Protein AF-A0A264W956-F1 (afdb_monomer)

Secondary structure (DSSP, 8-state):
-HHHHHHHHHHHHHHHHHHHHHHHHHHHHHHHHHHHHTTSS-SSS--S--TTHHHHSSSTT-TTHHHHHHHHHHHHHHHHTT-

Solvent-accessible surface area (backbone atoms only — not comparable to full-atom values): 4831 Å² total; per-residue (Å²): 112,70,70,57,56,54,53,50,50,55,50,53,53,53,49,50,55,58,51,47,54,52,53,54,50,52,53,51,51,52,53,53,51,48,36,39,37,68,34,79,45,67,77,82,85,50,86,68,47,50,65,60,52,72,52,63,38,90,59,35,90,52,61,74,42,71,68,51,52,55,55,49,51,52,54,50,48,59,69,57,72,78,113

Organism: NCBI:txid2020506

pLDDT: mean 76.86, std 12.6, range [47.91, 94.94]

Radius of gyration: 21.2 Å; Cα contacts (8 Å, |Δi|>4): 25; chains: 1; bounding box: 42×26×61 Å

Foldseek 3Di:
DVVVVVVVVVVVVVVVVVVVVVVVVVVVCVVVVVCQQQQVDDDDPDSDRCNCCVQCPPCHVANPHPVVVVVVVVVVCVVPVVD

Mean predicted aligned error: 11.16 Å

InterPro domains:
  IPR004841 Amino acid permease/SLC12A domain [PF00324] (2-83)

Structure (mmCIF, N/CA/C/O backbone):
data_AF-A0A264W956-F1
#
_entry.id   AF-A0A264W956-F1
#
loop_
_atom_site.group_PDB
_atom_site.id
_atom_site.type_symbol
_atom_site.label_atom_id
_atom_site.label_alt_id
_atom_site.label_comp_id
_atom_site.label_asym_id
_atom_site.label_entity_id
_atom_site.label_seq_id
_atom_site.pdbx_PDB_ins_code
_atom_site.Cartn_x
_atom_site.Cartn_y
_atom_site.Cartn_z
_atom_site.occupancy
_atom_site.B_iso_or_equiv
_atom_site.auth_seq_id
_atom_site.auth_comp_id
_atom_site.auth_asym_id
_atom_site.auth_atom_id
_atom_site.pdbx_PDB_model_num
ATOM 1 N N . PHE A 1 1 ? -21.405 1.986 33.741 1.00 61.47 1 PHE A N 1
ATOM 2 C CA . PHE A 1 1 ? -20.588 0.941 33.084 1.00 61.47 1 PHE A CA 1
ATOM 3 C C . PHE A 1 1 ? -21.254 0.342 31.845 1.00 61.47 1 PHE A C 1
ATOM 5 O O . PHE A 1 1 ? -20.621 0.355 30.799 1.00 61.47 1 PHE A O 1
ATOM 12 N N . VAL A 1 2 ? -22.520 -0.096 31.903 1.00 63.16 2 VAL A N 1
ATOM 13 C CA . VAL A 1 2 ? -23.226 -0.717 30.755 1.00 63.16 2 VAL A CA 1
ATOM 14 C C . VAL A 1 2 ? -23.310 0.191 29.515 1.00 63.16 2 VAL A C 1
ATOM 16 O O . VAL A 1 2 ? -23.006 -0.264 28.418 1.00 63.16 2 VAL A O 1
ATOM 19 N N . CYS A 1 3 ? -23.609 1.488 29.675 1.00 61.03 3 CYS A N 1
ATOM 20 C CA . CYS A 1 3 ? -23.654 2.430 28.544 1.00 61.03 3 CYS A CA 1
ATOM 21 C C . CYS A 1 3 ? -22.304 2.587 27.822 1.00 61.03 3 CYS A C 1
ATOM 23 O O . CYS A 1 3 ? -22.277 2.768 26.610 1.00 61.03 3 CYS A O 1
ATOM 25 N N . ASN A 1 4 ? -21.185 2.472 28.548 1.00 69.62 4 ASN A N 1
ATOM 26 C CA . ASN A 1 4 ? -19.851 2.566 27.954 1.00 69.62 4 ASN A CA 1
ATOM 27 C C . ASN A 1 4 ? -19.547 1.315 27.110 1.00 69.62 4 ASN A C 1
ATOM 29 O O . ASN A 1 4 ? -19.115 1.422 25.971 1.00 69.62 4 ASN A O 1
ATOM 33 N N . ALA A 1 5 ? -19.883 0.123 27.613 1.00 70.38 5 ALA A N 1
ATOM 34 C CA . ALA A 1 5 ? -19.704 -1.126 26.868 1.00 70.38 5 ALA A CA 1
ATOM 35 C C . ALA A 1 5 ? -20.554 -1.183 25.582 1.00 70.38 5 ALA A C 1
ATOM 37 O O . ALA A 1 5 ? -20.093 -1.687 24.560 1.00 70.38 5 ALA A O 1
ATOM 38 N N . PHE A 1 6 ? -21.772 -0.628 25.610 1.00 73.00 6 PHE A N 1
ATOM 39 C CA . PHE A 1 6 ? -22.650 -0.560 24.437 1.00 73.00 6 PHE A CA 1
ATOM 40 C C . PHE A 1 6 ? -22.105 0.383 23.352 1.00 73.00 6 PHE A C 1
ATOM 42 O O . PHE A 1 6 ? -22.104 0.027 22.175 1.00 73.00 6 PHE A O 1
ATOM 49 N N . SER A 1 7 ? -21.587 1.552 23.752 1.00 75.56 7 SER A N 1
ATOM 50 C CA . SER A 1 7 ? -20.965 2.518 22.836 1.00 75.56 7 SER A CA 1
ATOM 51 C C . SER A 1 7 ? -19.714 1.947 22.169 1.00 75.56 7 SER A C 1
ATOM 53 O O . SER A 1 7 ? -19.530 2.111 20.966 1.00 75.56 7 SER A O 1
ATOM 55 N N . VAL A 1 8 ? -18.866 1.254 22.934 1.00 80.00 8 VAL A N 1
ATOM 56 C CA . VAL A 1 8 ? -17.620 0.675 22.410 1.00 80.00 8 VAL A CA 1
ATOM 57 C C . VAL A 1 8 ? -17.913 -0.485 21.456 1.00 80.00 8 VA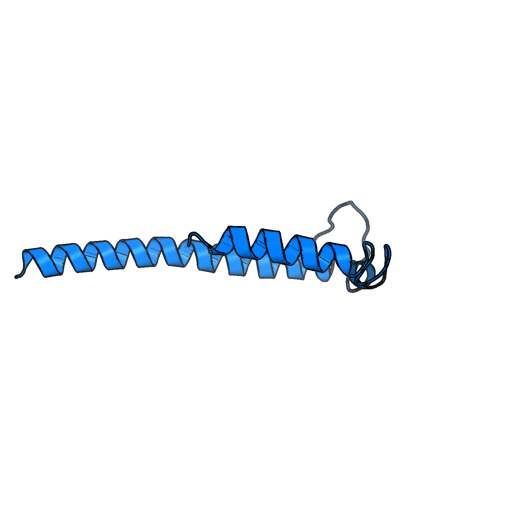L A C 1
ATOM 59 O O . VAL A 1 8 ? -17.255 -0.607 20.428 1.00 80.00 8 VAL 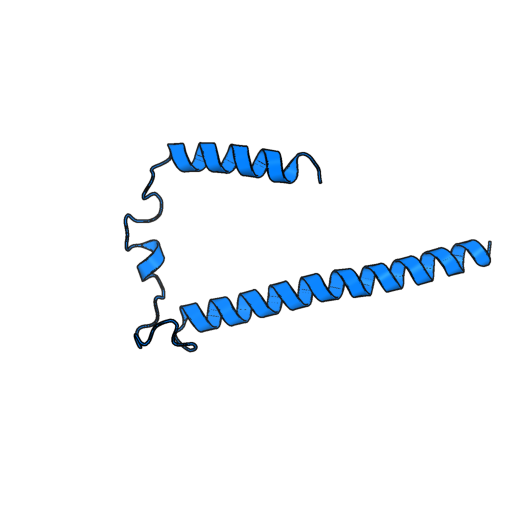A O 1
ATOM 62 N N . LYS A 1 9 ? -18.934 -1.306 21.738 1.00 80.19 9 LYS A N 1
ATOM 63 C CA . LYS A 1 9 ? -19.309 -2.424 20.863 1.00 80.19 9 LYS A CA 1
ATOM 64 C C . LYS A 1 9 ? -19.865 -1.953 19.512 1.00 80.19 9 LYS A C 1
ATOM 66 O O . LYS A 1 9 ? -19.458 -2.478 18.482 1.00 80.19 9 LYS A O 1
ATOM 71 N N . LEU A 1 10 ? -20.738 -0.942 19.508 1.00 78.62 10 LEU A N 1
ATOM 72 C CA . LEU A 1 10 ? -21.267 -0.347 18.271 1.00 78.62 10 LEU A CA 1
ATOM 73 C C . LEU A 1 10 ? -20.173 0.345 17.443 1.00 78.62 10 LEU A C 1
ATOM 75 O O . LEU A 1 10 ? -20.163 0.241 16.215 1.00 78.62 10 LEU A O 1
ATOM 79 N N . PHE A 1 11 ? -19.235 1.023 18.111 1.00 83.62 11 PHE A N 1
ATOM 80 C CA . PHE A 1 11 ? -18.077 1.629 17.456 1.00 83.62 11 PHE A CA 1
ATOM 81 C C . PHE A 1 11 ? -17.186 0.562 16.802 1.00 83.62 11 PHE A C 1
ATOM 83 O O . PHE A 1 11 ? -16.871 0.672 15.619 1.00 83.62 11 PHE A O 1
ATOM 90 N N . ALA A 1 12 ? -16.879 -0.514 17.532 1.00 82.19 12 ALA A N 1
ATOM 91 C CA . ALA A 1 12 ? -16.067 -1.622 17.037 1.00 82.19 12 ALA A CA 1
ATOM 92 C C . ALA A 1 12 ? -16.722 -2.372 15.862 1.00 82.19 12 ALA A C 1
ATOM 94 O O . ALA A 1 12 ? -16.038 -2.732 14.905 1.00 82.19 12 ALA A O 1
ATOM 95 N N . GLU A 1 13 ? -18.042 -2.588 15.892 1.00 85.31 13 GLU A N 1
ATOM 96 C CA . GLU A 1 13 ? -18.763 -3.194 14.763 1.00 85.31 13 GLU A CA 1
ATOM 97 C C . GLU A 1 13 ? -18.699 -2.296 13.520 1.00 85.31 13 GLU A C 1
ATOM 99 O O . GLU A 1 13 ? -18.384 -2.771 12.430 1.00 85.31 13 GLU A O 1
ATOM 104 N N . THR A 1 14 ? -18.923 -0.990 13.674 1.00 87.31 14 THR A N 1
ATOM 105 C CA . THR A 1 14 ? -18.871 -0.030 12.558 1.00 87.31 14 THR A CA 1
ATOM 106 C C . THR A 1 14 ? -17.474 0.039 11.936 1.00 87.31 14 THR A C 1
ATOM 108 O O . THR A 1 14 ? -17.324 0.015 10.713 1.00 87.31 14 THR A O 1
ATOM 111 N N . GLU A 1 15 ? -16.438 0.065 12.771 1.00 85.69 15 GLU A N 1
ATOM 112 C CA . GLU A 1 15 ? -15.042 0.047 12.337 1.00 85.69 15 GLU A CA 1
ATOM 113 C C . GLU A 1 15 ? -14.689 -1.243 11.582 1.00 85.69 15 GLU A C 1
ATOM 115 O O . GLU A 1 15 ? -14.037 -1.192 10.534 1.00 85.69 15 GLU A O 1
ATOM 120 N N . PHE A 1 16 ? -15.183 -2.396 12.049 1.00 87.50 16 PHE A N 1
ATOM 121 C CA . PHE A 1 16 ? -15.007 -3.670 11.356 1.00 87.50 16 PHE A CA 1
ATOM 122 C C . PHE A 1 16 ? -15.624 -3.648 9.952 1.00 87.50 16 PHE A C 1
ATOM 124 O O . PHE A 1 16 ? -14.967 -4.051 8.989 1.00 87.50 16 PHE A O 1
ATOM 131 N N . TRP A 1 17 ? -16.847 -3.129 9.807 1.00 89.31 17 TRP A N 1
ATOM 132 C CA . TRP A 1 17 ? -17.502 -3.004 8.500 1.00 89.31 17 TRP A CA 1
ATOM 133 C C . TRP A 1 17 ? -16.728 -2.077 7.552 1.00 89.31 17 TRP A C 1
ATOM 135 O O . TRP A 1 17 ? -16.492 -2.448 6.400 1.00 89.31 17 TRP A O 1
ATOM 145 N N . PHE A 1 18 ? -16.254 -0.918 8.023 1.00 88.00 18 PHE A N 1
ATOM 146 C CA . PHE A 1 18 ? -15.440 -0.013 7.198 1.00 88.00 18 PHE A CA 1
ATOM 147 C C . PHE A 1 18 ? -14.084 -0.615 6.806 1.00 88.00 18 PHE A C 1
ATOM 149 O O . PHE A 1 18 ? -13.640 -0.468 5.663 1.00 88.00 18 PHE A O 1
ATOM 156 N N . SER A 1 19 ? -13.432 -1.327 7.725 1.00 89.31 19 SER A N 1
ATOM 157 C CA . SER A 1 19 ? -12.173 -2.024 7.451 1.00 89.31 19 SER A CA 1
ATOM 158 C C . SER A 1 19 ? -12.365 -3.174 6.453 1.00 89.31 19 SER A C 1
ATOM 160 O O . SER A 1 19 ? -11.564 -3.343 5.530 1.00 89.31 19 SER A O 1
ATOM 162 N N . SER A 1 20 ? -13.475 -3.911 6.559 1.00 90.38 20 SER A N 1
ATOM 163 C CA . SER A 1 20 ? -13.822 -4.997 5.638 1.00 90.38 20 SER A CA 1
ATOM 164 C C . SER A 1 20 ? -13.941 -4.507 4.190 1.00 90.38 20 SER A C 1
ATOM 166 O O . SER A 1 20 ? -13.346 -5.109 3.295 1.00 90.38 20 SER A O 1
ATOM 168 N N . VAL A 1 21 ? -14.600 -3.364 3.952 1.00 92.75 21 VAL A N 1
ATOM 169 C CA . VAL A 1 21 ? -14.707 -2.762 2.606 1.00 92.75 21 VAL A CA 1
ATOM 170 C C . VAL A 1 21 ? -13.328 -2.498 2.002 1.00 92.75 21 VAL A C 1
ATOM 172 O O . VAL A 1 21 ? -13.093 -2.807 0.830 1.00 92.75 21 VAL A O 1
ATOM 175 N N . LYS A 1 22 ? -12.391 -1.974 2.800 1.00 91.12 22 LYS A N 1
ATOM 176 C CA . LYS A 1 22 ? -11.010 -1.736 2.359 1.00 91.12 22 LYS A CA 1
ATOM 177 C C . LYS A 1 22 ? -10.336 -3.038 1.919 1.00 91.12 22 LYS A C 1
ATOM 179 O O . LYS A 1 22 ? -9.746 -3.085 0.843 1.00 91.12 22 LYS A O 1
ATOM 184 N N . ILE A 1 23 ? -10.459 -4.099 2.713 1.00 94.06 23 ILE A N 1
ATOM 185 C CA . ILE A 1 23 ? -9.838 -5.401 2.432 1.00 94.06 23 ILE A CA 1
ATOM 186 C C . ILE A 1 23 ? -10.435 -6.036 1.173 1.00 94.06 23 ILE A C 1
ATOM 188 O O . ILE A 1 23 ? -9.691 -6.463 0.292 1.00 94.06 23 ILE A O 1
ATOM 192 N N . VAL A 1 24 ? -11.765 -6.049 1.051 1.00 94.69 24 VAL A N 1
ATOM 193 C CA . VAL A 1 24 ? -12.457 -6.575 -0.138 1.00 94.69 24 VAL A CA 1
ATOM 194 C C . VAL A 1 24 ? -12.024 -5.817 -1.393 1.00 94.69 24 VAL A C 1
ATOM 196 O O . VAL A 1 24 ? -11.755 -6.433 -2.423 1.00 94.69 24 VAL A O 1
ATOM 199 N N . THR A 1 25 ? -11.876 -4.495 -1.292 1.00 93.62 25 THR A N 1
ATOM 200 C CA . THR A 1 25 ? -11.401 -3.649 -2.394 1.00 93.62 25 THR A CA 1
ATOM 201 C C . THR A 1 25 ? -9.980 -4.027 -2.816 1.00 93.62 25 THR A C 1
ATOM 203 O O . THR A 1 25 ? -9.730 -4.216 -4.004 1.00 93.62 25 THR A O 1
ATOM 206 N N . ILE A 1 26 ? -9.056 -4.202 -1.862 1.00 94.12 26 ILE A N 1
ATOM 207 C CA . ILE A 1 26 ? -7.673 -4.628 -2.141 1.00 94.12 26 ILE A CA 1
ATOM 208 C C . ILE A 1 26 ? -7.654 -5.989 -2.848 1.00 94.12 26 ILE A C 1
ATOM 210 O O . ILE A 1 26 ? -6.976 -6.139 -3.863 1.00 94.12 26 ILE A O 1
ATOM 214 N N . ILE A 1 27 ? -8.422 -6.965 -2.355 1.00 94.94 27 ILE A N 1
ATOM 215 C CA . ILE A 1 27 ? -8.501 -8.304 -2.960 1.00 94.94 27 ILE A CA 1
ATOM 216 C C . ILE A 1 27 ? -9.013 -8.214 -4.401 1.00 94.94 27 ILE A C 1
ATOM 218 O O . ILE A 1 27 ? -8.430 -8.815 -5.303 1.00 94.94 27 ILE A O 1
ATOM 222 N N . LEU A 1 28 ? -10.068 -7.432 -4.633 1.00 92.81 28 LEU A N 1
ATOM 223 C CA . LEU A 1 28 ? -10.649 -7.244 -5.959 1.00 92.81 28 LEU A CA 1
ATOM 224 C C . LEU A 1 28 ? -9.634 -6.615 -6.925 1.00 92.81 28 LEU A C 1
ATOM 226 O O . LEU A 1 28 ? -9.475 -7.106 -8.041 1.00 92.81 28 LEU A O 1
ATOM 230 N N . PHE A 1 29 ? -8.882 -5.600 -6.488 1.00 91.00 29 PHE A N 1
ATOM 231 C CA . PHE A 1 29 ? -7.812 -5.003 -7.292 1.00 91.00 29 PHE A CA 1
ATOM 232 C C . PHE A 1 29 ? -6.674 -5.978 -7.603 1.00 91.00 29 PHE A C 1
ATOM 234 O O . PHE A 1 29 ? -6.182 -5.978 -8.730 1.00 91.00 29 PHE A O 1
ATOM 241 N N . ILE A 1 30 ? -6.270 -6.823 -6.651 1.00 90.25 30 ILE A N 1
ATOM 242 C CA . ILE A 1 30 ? -5.239 -7.846 -6.883 1.00 90.25 30 ILE A CA 1
ATOM 243 C C . ILE A 1 30 ? -5.716 -8.858 -7.930 1.00 90.25 30 ILE A C 1
ATOM 245 O O . ILE A 1 30 ? -4.963 -9.189 -8.844 1.00 90.25 30 ILE A O 1
ATOM 249 N N . ILE A 1 31 ? -6.969 -9.317 -7.839 1.00 89.38 31 ILE A N 1
ATOM 250 C CA . ILE A 1 31 ? -7.544 -10.268 -8.800 1.00 89.38 31 ILE A CA 1
ATOM 251 C C . ILE A 1 31 ? -7.660 -9.632 -10.188 1.00 89.38 31 ILE A C 1
ATOM 253 O O . ILE A 1 31 ? -7.233 -10.241 -11.165 1.00 89.38 31 ILE A O 1
ATOM 257 N N . LEU A 1 32 ? -8.197 -8.411 -10.291 1.00 86.19 32 LEU A N 1
ATOM 258 C CA . LEU A 1 32 ? -8.326 -7.707 -11.571 1.00 86.19 32 LEU A CA 1
ATOM 259 C C . LEU A 1 32 ? -6.963 -7.379 -12.189 1.00 86.19 32 LEU A C 1
ATOM 261 O O . LEU A 1 32 ? -6.773 -7.580 -13.386 1.00 86.19 32 LEU A O 1
ATOM 265 N N . GLY A 1 33 ? -6.007 -6.913 -11.383 1.00 82.19 33 GLY A N 1
ATOM 266 C CA . GLY A 1 33 ? -4.638 -6.644 -11.817 1.00 82.19 33 GLY A CA 1
ATOM 267 C C . GLY A 1 33 ? -3.935 -7.913 -12.293 1.00 82.19 33 GLY A C 1
ATOM 268 O O . GLY A 1 33 ? -3.342 -7.917 -13.368 1.00 82.19 33 GLY A O 1
ATOM 269 N N . GLY A 1 34 ? -4.076 -9.017 -11.556 1.00 82.25 34 GLY A N 1
ATOM 270 C CA . GLY A 1 34 ? -3.585 -10.329 -11.976 1.00 82.25 34 GLY A CA 1
ATOM 271 C C . GLY A 1 34 ? -4.239 -10.803 -13.276 1.00 82.25 34 GLY A C 1
ATOM 272 O O . GLY A 1 34 ? -3.542 -11.193 -14.208 1.00 82.25 34 GLY A O 1
ATOM 273 N N . ALA A 1 35 ? -5.564 -10.702 -13.389 1.00 80.06 35 ALA A N 1
ATOM 274 C CA . ALA A 1 35 ? -6.296 -11.059 -14.604 1.00 80.06 35 ALA A CA 1
ATOM 275 C C . ALA A 1 35 ? -5.858 -10.218 -15.818 1.00 80.06 35 ALA A C 1
ATOM 277 O O . ALA A 1 35 ? -5.732 -10.756 -16.919 1.00 80.06 35 ALA A O 1
ATOM 278 N N . ALA A 1 36 ? -5.563 -8.930 -15.617 1.00 76.44 36 ALA A N 1
ATOM 279 C CA . ALA A 1 36 ? -4.984 -8.061 -16.637 1.00 76.44 36 ALA A CA 1
ATOM 280 C C . ALA A 1 36 ? -3.544 -8.468 -17.003 1.00 76.44 36 ALA A C 1
ATOM 282 O O . ALA A 1 36 ? -3.203 -8.507 -18.184 1.00 76.44 36 ALA A O 1
ATOM 283 N N . MET A 1 37 ? -2.706 -8.836 -16.025 1.00 72.75 37 MET A N 1
ATOM 284 C CA . MET A 1 37 ? -1.335 -9.308 -16.275 1.00 72.75 37 MET A CA 1
ATOM 285 C C . MET A 1 37 ? -1.292 -10.612 -17.082 1.00 72.75 37 MET A C 1
ATOM 287 O O . MET A 1 37 ? -0.441 -10.756 -17.961 1.00 72.75 37 MET A O 1
ATOM 291 N N . PHE A 1 38 ? -2.210 -11.544 -16.807 1.00 71.25 38 PHE A N 1
ATOM 292 C CA . PHE A 1 38 ? -2.331 -12.817 -17.529 1.00 71.25 38 PHE A CA 1
ATOM 293 C C . PHE A 1 38 ? -3.123 -12.708 -18.845 1.00 71.25 38 PHE A C 1
ATOM 295 O O . PHE A 1 38 ? -3.284 -13.713 -19.532 1.00 71.25 38 PHE A O 1
ATOM 302 N N . GLY A 1 39 ? -3.608 -11.516 -19.215 1.00 65.56 39 GLY A N 1
ATOM 303 C CA . GLY A 1 39 ? -4.329 -11.294 -20.474 1.00 65.56 39 GLY A CA 1
ATOM 304 C C . GLY A 1 39 ? -5.753 -11.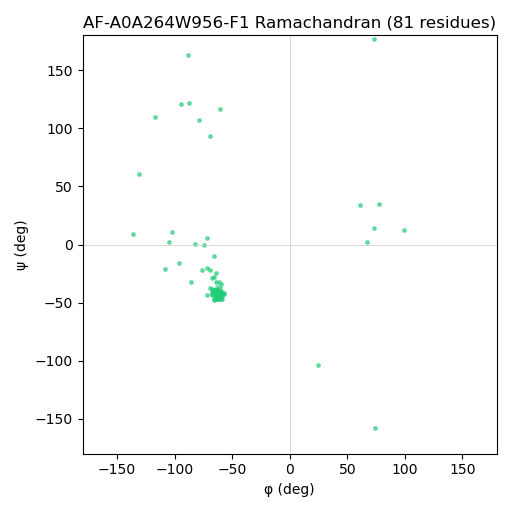864 -20.512 1.00 65.56 39 GLY A C 1
ATOM 305 O O . GLY A 1 39 ? -6.348 -11.940 -21.582 1.00 65.56 39 GLY A O 1
ATOM 306 N N . LEU A 1 40 ? -6.328 -12.242 -19.363 1.00 61.97 40 LEU A N 1
ATOM 307 C CA . LEU A 1 40 ? -7.717 -12.722 -19.260 1.00 61.97 40 LEU A CA 1
ATOM 308 C C . LEU A 1 40 ? -8.739 -11.589 -19.458 1.00 61.97 40 LEU A C 1
ATOM 310 O O . LEU A 1 40 ? -9.899 -11.843 -19.774 1.00 61.97 40 LEU A O 1
ATOM 314 N N . ILE A 1 41 ? -8.306 -10.338 -19.279 1.00 60.69 41 ILE A N 1
ATOM 315 C CA . ILE A 1 41 ? -9.071 -9.124 -19.569 1.00 60.69 41 ILE A CA 1
ATOM 316 C C . ILE A 1 41 ? -8.323 -8.363 -20.668 1.00 60.69 41 ILE A C 1
ATOM 318 O O . ILE A 1 41 ? -7.253 -7.807 -20.418 1.00 60.69 41 ILE A O 1
ATOM 322 N N . SER A 1 42 ? -8.878 -8.324 -21.885 1.00 56.72 42 SER A N 1
ATOM 323 C CA . SER A 1 42 ? -8.330 -7.518 -22.984 1.00 56.72 42 SER A CA 1
ATOM 324 C C . SER A 1 42 ? -8.526 -6.027 -22.706 1.00 56.72 42 SER A C 1
ATOM 326 O O . SER A 1 42 ? -9.549 -5.435 -23.049 1.00 56.72 42 SER A O 1
ATOM 328 N N . LEU A 1 43 ? -7.523 -5.397 -22.106 1.00 59.25 43 LEU A N 1
ATOM 329 C CA . LEU A 1 43 ? -7.383 -3.945 -22.092 1.00 59.25 43 LEU A CA 1
ATOM 330 C C . LEU A 1 43 ? -6.802 -3.518 -23.450 1.00 59.25 43 LEU A C 1
ATOM 332 O O . LEU A 1 43 ? -5.627 -3.742 -23.706 1.00 59.25 43 LEU A O 1
ATOM 336 N N . ASN A 1 44 ? -7.620 -2.902 -24.312 1.00 56.06 44 ASN A N 1
ATOM 337 C CA . ASN A 1 44 ? -7.245 -2.345 -25.630 1.00 56.06 44 ASN A CA 1
ATOM 338 C C . ASN A 1 44 ? -7.057 -3.315 -26.814 1.00 56.06 44 ASN A C 1
ATOM 340 O O . ASN A 1 44 ? -6.248 -3.044 -27.694 1.00 56.06 44 ASN A O 1
ATOM 344 N N . GLY A 1 45 ? -7.822 -4.406 -26.913 1.00 54.06 45 GLY A N 1
ATOM 345 C CA . GLY A 1 45 ? -7.943 -5.152 -28.183 1.00 54.06 45 GLY A CA 1
ATOM 346 C C . GLY A 1 45 ? -6.680 -5.876 -28.678 1.00 54.06 45 GLY A C 1
ATOM 347 O O . GLY A 1 45 ? -6.726 -6.522 -29.721 1.00 54.06 45 GLY A O 1
ATOM 348 N N . THR A 1 46 ? -5.581 -5.828 -27.927 1.00 53.34 46 THR A N 1
ATOM 349 C CA . THR A 1 46 ? -4.387 -6.639 -28.163 1.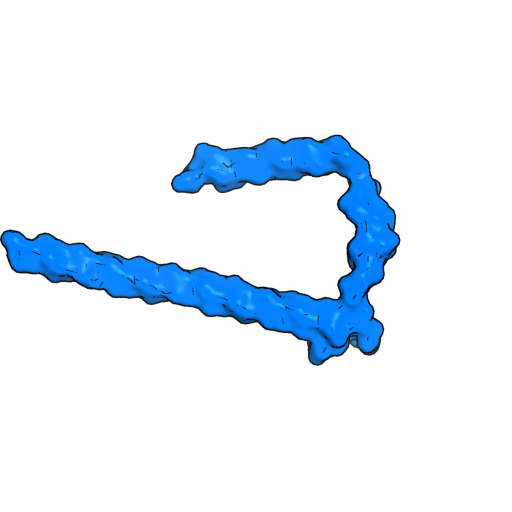00 53.34 46 THR A CA 1
ATOM 350 C C . THR A 1 46 ? -4.494 -7.894 -27.301 1.00 53.34 46 THR A C 1
ATOM 352 O O . THR A 1 46 ? -4.648 -7.811 -26.084 1.00 53.34 46 THR A O 1
ATOM 355 N N . ALA A 1 47 ? -4.469 -9.062 -27.942 1.00 53.44 47 ALA A N 1
ATOM 356 C CA . ALA A 1 47 ? -4.625 -10.372 -27.304 1.00 53.44 47 ALA A CA 1
ATOM 357 C C . ALA A 1 47 ? -3.382 -10.829 -26.512 1.00 53.44 47 ALA A C 1
ATOM 359 O O . ALA A 1 47 ? -3.388 -11.911 -25.927 1.00 53.44 47 ALA A O 1
ATOM 360 N N . ASP A 1 48 ? -2.318 -10.025 -26.495 1.00 57.28 48 ASP A N 1
ATOM 361 C CA . ASP A 1 48 ? -1.052 -10.392 -25.876 1.00 57.28 48 ASP A CA 1
ATOM 362 C C . ASP A 1 48 ? -1.037 -10.030 -24.390 1.00 57.28 48 ASP A C 1
ATOM 364 O O . ASP A 1 48 ? -1.188 -8.868 -24.005 1.00 57.28 48 ASP A O 1
ATOM 368 N N . ALA A 1 49 ? -0.824 -11.041 -23.545 1.00 60.88 49 ALA A N 1
ATOM 369 C CA . ALA A 1 49 ? -0.632 -10.867 -22.113 1.00 60.88 49 ALA A CA 1
ATOM 370 C C . ALA A 1 49 ? 0.615 -9.991 -21.860 1.00 60.88 49 ALA A C 1
ATOM 372 O O . ALA A 1 49 ? 1.730 -10.420 -22.177 1.00 60.88 49 ALA A O 1
ATOM 373 N N . PRO A 1 50 ? 0.483 -8.790 -21.258 1.00 64.81 50 PRO A N 1
ATOM 374 C CA . PRO A 1 50 ? 1.614 -7.882 -21.055 1.00 64.81 50 PRO A CA 1
ATOM 375 C C . PRO A 1 50 ? 2.675 -8.418 -20.082 1.00 64.81 50 PRO A C 1
ATOM 377 O O . PRO A 1 50 ? 3.736 -7.812 -19.969 1.00 64.81 50 PRO A O 1
ATOM 380 N N . MET A 1 51 ? 2.397 -9.524 -19.376 1.00 67.81 51 MET A N 1
ATOM 381 C CA . MET A 1 51 ? 3.292 -10.282 -18.491 1.00 67.81 51 MET A CA 1
ATOM 382 C C . MET A 1 51 ? 4.451 -9.440 -17.913 1.00 67.81 51 MET A C 1
ATOM 384 O O . MET A 1 51 ? 4.228 -8.614 -17.030 1.00 67.81 51 MET A O 1
ATOM 388 N N . PHE A 1 52 ? 5.673 -9.603 -18.433 1.00 64.56 52 PHE A N 1
ATOM 389 C CA . PHE A 1 52 ? 6.863 -8.854 -18.010 1.00 64.56 52 PHE A CA 1
ATOM 390 C C . PHE A 1 52 ? 7.297 -7.760 -18.992 1.00 64.56 52 PHE A C 1
ATOM 392 O O . PHE A 1 52 ? 8.285 -7.071 -18.738 1.00 64.56 52 PHE A O 1
ATOM 399 N N . SER A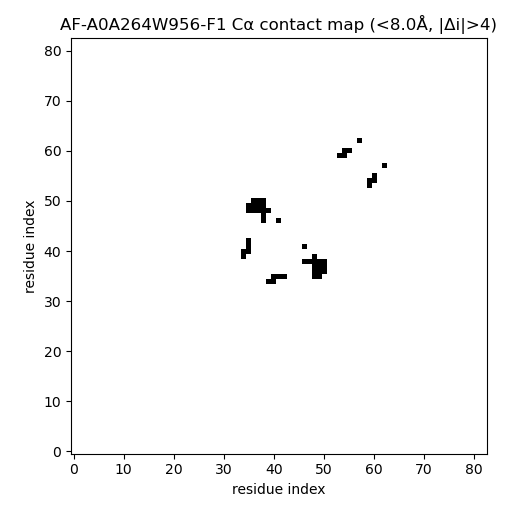 1 53 ? 6.568 -7.550 -20.091 1.00 66.44 53 SER A N 1
ATOM 400 C CA . SER A 1 53 ? 6.944 -6.556 -21.102 1.00 66.44 53 SER A CA 1
ATOM 401 C C . SER A 1 53 ? 6.909 -5.123 -20.558 1.00 66.44 53 SER A C 1
ATOM 403 O O . SER A 1 53 ? 7.673 -4.291 -21.031 1.00 66.44 53 SER A O 1
ATOM 405 N N . ASN A 1 54 ? 6.118 -4.844 -19.515 1.00 67.94 54 ASN A N 1
ATOM 406 C CA . ASN A 1 54 ? 6.124 -3.554 -18.805 1.00 67.94 54 ASN A CA 1
ATOM 407 C C . ASN A 1 54 ? 7.321 -3.366 -17.857 1.00 67.94 54 ASN A C 1
ATOM 409 O O . ASN A 1 54 ? 7.658 -2.237 -17.523 1.00 67.94 54 ASN A O 1
ATOM 413 N N . PHE A 1 55 ? 7.960 -4.450 -17.406 1.00 60.53 55 PHE A N 1
ATOM 414 C CA . PHE A 1 55 ? 9.136 -4.373 -16.531 1.00 60.53 55 PHE A CA 1
ATOM 415 C C . PHE A 1 55 ? 10.436 -4.211 -17.328 1.00 60.53 55 PHE A C 1
ATOM 417 O O . PHE A 1 55 ? 11.382 -3.583 -16.852 1.00 60.53 55 PHE A O 1
ATOM 424 N N . THR A 1 56 ? 10.498 -4.788 -18.534 1.00 66.12 56 THR A N 1
ATOM 425 C CA . THR A 1 56 ? 11.697 -4.769 -19.390 1.00 66.12 56 THR A CA 1
ATOM 426 C C . THR A 1 56 ? 11.565 -3.873 -20.624 1.00 66.12 56 THR A C 1
ATOM 428 O O . THR A 1 56 ? 12.577 -3.464 -21.188 1.00 66.12 56 THR A O 1
ATOM 431 N N . GLY A 1 57 ? 10.347 -3.558 -21.063 1.00 61.62 57 GLY A N 1
ATOM 432 C CA . GLY A 1 57 ? 10.060 -2.609 -22.143 1.00 61.62 57 GLY A CA 1
ATOM 433 C C . GLY A 1 57 ? 9.919 -1.175 -21.625 1.00 61.62 57 GLY A C 1
ATOM 434 O O . GLY A 1 57 ? 9.745 -0.956 -20.433 1.00 61.62 57 GLY A O 1
ATOM 435 N N . HIS A 1 58 ? 10.010 -0.181 -22.516 1.00 62.84 58 HIS A N 1
ATOM 436 C CA . HIS A 1 58 ? 9.889 1.252 -22.176 1.00 62.84 58 HIS A CA 1
ATOM 437 C C . HIS A 1 58 ? 10.947 1.810 -21.191 1.00 62.84 58 HIS A C 1
ATOM 439 O O . HIS A 1 58 ? 10.672 2.730 -20.427 1.00 62.84 58 HIS A O 1
ATOM 445 N N . GLY A 1 59 ? 12.190 1.312 -21.240 1.00 64.50 59 GLY A N 1
ATOM 446 C CA . GLY A 1 59 ? 13.314 1.880 -20.471 1.00 64.50 59 GLY A CA 1
ATOM 447 C C . GLY A 1 59 ? 13.665 1.144 -19.171 1.00 64.50 59 GLY A C 1
ATOM 448 O O . GLY A 1 59 ? 14.473 1.644 -18.389 1.00 64.50 59 GLY A O 1
ATOM 449 N N . GLY A 1 60 ? 13.120 -0.060 -18.964 1.00 71.94 60 GLY A N 1
ATOM 450 C CA . GLY A 1 60 ? 13.481 -0.957 -17.860 1.00 71.94 60 GLY A CA 1
ATOM 451 C C . GLY A 1 60 ? 12.938 -0.504 -16.501 1.00 71.94 60 GLY A C 1
ATOM 452 O O . GLY A 1 60 ? 11.990 0.266 -16.427 1.00 71.94 60 GLY A O 1
ATOM 453 N N . LEU A 1 61 ? 13.550 -0.965 -15.405 1.00 70.69 61 LEU A N 1
ATOM 454 C CA . LEU A 1 61 ? 13.109 -0.646 -14.035 1.00 70.69 61 LEU A CA 1
ATOM 455 C C . LEU A 1 61 ? 13.344 0.819 -13.630 1.00 70.69 61 LEU A C 1
ATOM 457 O O . LEU A 1 61 ? 12.690 1.320 -12.719 1.00 70.69 61 LEU A O 1
ATOM 461 N N . PHE A 1 62 ? 14.277 1.507 -14.296 1.00 78.38 62 PHE A N 1
ATOM 462 C CA . PHE A 1 62 ? 14.671 2.880 -13.968 1.00 78.38 62 PHE A CA 1
ATOM 463 C C . PHE A 1 62 ? 14.681 3.789 -15.209 1.00 78.38 62 PHE A C 1
ATOM 465 O O . PHE A 1 62 ? 15.720 4.372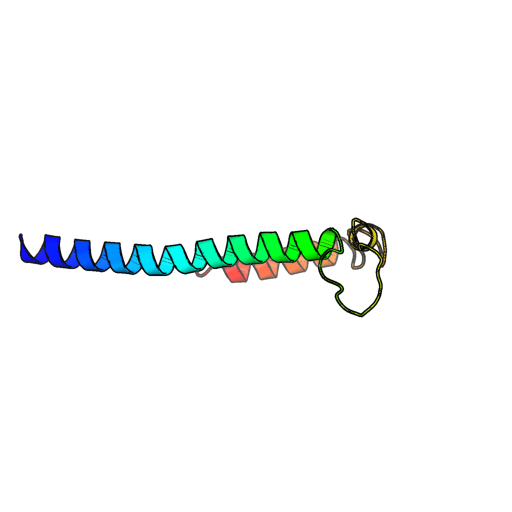 -15.526 1.00 78.38 62 PHE A O 1
ATOM 472 N N . PRO A 1 63 ? 13.540 3.972 -15.901 1.00 76.50 63 PRO A N 1
ATOM 473 C CA . PRO A 1 63 ? 13.490 4.741 -17.147 1.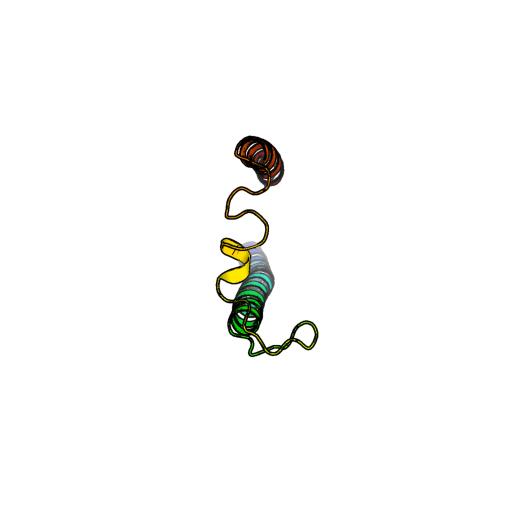00 76.50 63 PRO A CA 1
ATOM 474 C C . PRO A 1 63 ? 13.797 6.231 -16.926 1.00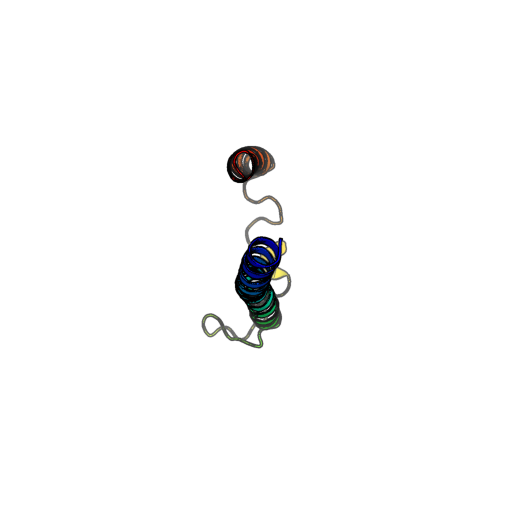 76.50 63 PRO A C 1
ATOM 476 O O . PRO A 1 63 ? 14.344 6.889 -17.803 1.00 76.50 63 PRO A O 1
ATOM 479 N N . ASN A 1 64 ? 13.506 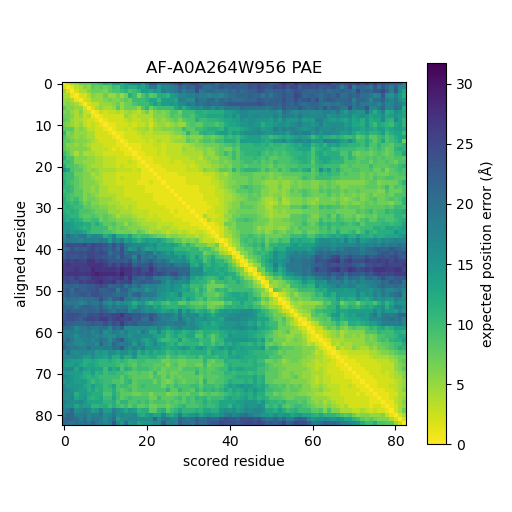6.749 -15.726 1.00 79.56 64 ASN A N 1
ATOM 480 C CA . ASN A 1 64 ? 13.794 8.126 -15.302 1.00 79.56 64 ASN A CA 1
ATOM 481 C C . ASN A 1 64 ? 15.032 8.231 -14.377 1.00 79.56 64 ASN A C 1
ATOM 483 O O . ASN A 1 64 ? 15.272 9.276 -13.770 1.00 79.56 64 ASN A O 1
ATOM 487 N N . GLY A 1 65 ? 15.815 7.152 -14.244 1.00 83.31 65 GLY A N 1
ATOM 488 C CA . GLY A 1 65 ? 17.022 7.089 -13.411 1.00 83.31 65 GLY A CA 1
ATOM 489 C C . GLY A 1 65 ? 16.782 7.046 -11.892 1.00 83.31 65 GLY A C 1
ATOM 490 O O . GLY A 1 65 ? 15.658 7.132 -11.400 1.00 83.31 65 GLY A O 1
ATOM 491 N N . PHE A 1 66 ? 17.871 6.922 -11.123 1.00 84.56 66 PHE A N 1
ATOM 492 C CA . PHE A 1 66 ? 17.829 6.821 -9.654 1.00 84.56 66 PHE A CA 1
ATOM 493 C C . PHE A 1 66 ? 17.352 8.103 -8.961 1.00 84.56 66 PHE A C 1
ATOM 495 O O . PHE A 1 66 ? 16.748 8.033 -7.895 1.00 84.56 66 PHE A O 1
ATOM 502 N N . LEU A 1 67 ? 17.575 9.274 -9.566 1.00 86.31 67 LEU A N 1
ATOM 503 C CA . LEU A 1 67 ? 17.131 10.560 -9.016 1.00 86.31 67 LEU A CA 1
ATOM 504 C C . LEU A 1 67 ? 15.599 10.586 -8.848 1.00 86.31 67 LEU A C 1
ATOM 506 O O . LEU A 1 67 ? 15.097 10.985 -7.799 1.00 86.31 67 LEU A O 1
ATOM 510 N N . ALA A 1 68 ? 14.854 10.071 -9.831 1.00 84.94 68 ALA A N 1
ATOM 511 C CA . ALA A 1 68 ? 13.397 9.982 -9.757 1.00 84.94 68 ALA A CA 1
ATOM 512 C C . ALA A 1 68 ? 12.914 9.138 -8.561 1.00 84.94 68 ALA A C 1
ATOM 514 O O . ALA A 1 68 ? 11.905 9.472 -7.942 1.00 84.94 68 ALA A O 1
ATOM 515 N N . VAL A 1 69 ? 13.665 8.096 -8.184 1.00 87.00 69 VAL A N 1
ATOM 516 C CA . VAL A 1 69 ? 13.373 7.268 -7.002 1.00 87.00 69 VAL A CA 1
ATOM 517 C C . VAL A 1 69 ? 13.502 8.087 -5.719 1.00 87.00 69 VAL A C 1
ATOM 519 O O . VAL A 1 69 ? 12.616 8.030 -4.871 1.00 87.00 69 VAL A O 1
ATOM 522 N N . PHE A 1 70 ? 14.557 8.897 -5.585 1.00 89.31 70 PHE A N 1
ATOM 523 C CA . PHE A 1 70 ? 14.728 9.770 -4.419 1.00 89.31 70 PHE A CA 1
ATOM 524 C C . PHE A 1 70 ? 13.610 10.813 -4.305 1.00 89.31 70 PHE A C 1
ATOM 526 O O . PHE A 1 70 ? 13.088 11.023 -3.212 1.00 89.31 70 PHE A O 1
ATOM 533 N N . ILE A 1 71 ? 13.180 11.421 -5.416 1.00 88.81 71 ILE A N 1
ATOM 534 C CA . ILE A 1 71 ? 12.041 12.356 -5.409 1.00 88.81 71 ILE A CA 1
ATOM 535 C C . ILE A 1 71 ? 10.752 11.638 -4.987 1.00 88.81 71 ILE A C 1
ATOM 537 O O . ILE A 1 71 ? 10.004 12.152 -4.151 1.00 88.81 71 ILE A O 1
ATOM 541 N N . ALA A 1 72 ? 10.504 10.434 -5.511 1.00 87.12 72 ALA A N 1
ATOM 542 C CA . ALA A 1 72 ? 9.353 9.628 -5.115 1.00 87.12 72 ALA A CA 1
ATOM 543 C C . ALA A 1 72 ? 9.393 9.273 -3.619 1.00 87.12 72 ALA A C 1
ATOM 545 O O . ALA A 1 72 ? 8.368 9.365 -2.949 1.00 87.12 72 ALA A O 1
ATOM 546 N N . MET A 1 73 ? 10.568 8.951 -3.066 1.00 88.00 73 MET A N 1
ATOM 547 C CA . MET A 1 73 ? 10.733 8.682 -1.631 1.00 88.00 73 MET A CA 1
ATOM 548 C C . MET A 1 73 ? 10.352 9.891 -0.767 1.00 88.00 73 MET A C 1
ATOM 550 O O . MET A 1 73 ? 9.695 9.720 0.258 1.00 88.00 73 MET A O 1
ATOM 554 N N . ILE A 1 74 ? 10.703 11.110 -1.190 1.00 89.56 74 ILE A N 1
ATOM 555 C CA . ILE A 1 74 ? 10.298 12.339 -0.491 1.00 89.56 74 ILE A CA 1
ATOM 556 C C . ILE A 1 74 ? 8.771 12.493 -0.532 1.00 89.56 74 ILE A C 1
ATOM 558 O O . ILE A 1 74 ? 8.153 12.733 0.503 1.00 89.56 74 ILE A O 1
ATOM 562 N N . SER A 1 75 ? 8.147 12.302 -1.700 1.00 87.94 75 SER A N 1
ATOM 563 C CA . SER A 1 75 ? 6.684 12.362 -1.843 1.00 87.94 75 SER A CA 1
ATOM 564 C C . SER A 1 75 ? 5.972 11.337 -0.955 1.00 87.94 75 SER A C 1
ATOM 566 O O . SER A 1 75 ? 5.005 11.679 -0.274 1.00 87.94 75 SER A O 1
ATOM 568 N N . VAL A 1 76 ? 6.492 10.109 -0.900 1.00 87.50 76 VAL A N 1
ATOM 569 C CA . VAL A 1 76 ? 5.998 9.045 -0.019 1.00 87.50 76 VAL A CA 1
ATOM 570 C C . VAL A 1 76 ? 6.146 9.446 1.449 1.00 87.50 76 VAL A C 1
ATOM 572 O O . VAL A 1 76 ? 5.193 9.315 2.212 1.00 87.50 76 VAL A O 1
ATOM 575 N N . SER A 1 77 ? 7.294 10.001 1.844 1.00 86.88 77 SER A N 1
ATOM 576 C CA . SER A 1 77 ? 7.501 10.488 3.210 1.00 86.88 77 SER A CA 1
ATOM 577 C C . SER A 1 77 ? 6.459 11.536 3.602 1.00 86.88 77 SER A C 1
ATOM 579 O O . SER A 1 77 ? 5.939 11.471 4.709 1.00 86.88 77 SER A O 1
ATOM 581 N N . PHE A 1 78 ? 6.103 12.468 2.713 1.00 85.44 78 PHE A N 1
ATOM 582 C CA . PHE A 1 78 ? 5.037 13.440 2.984 1.00 85.44 78 PHE A CA 1
ATOM 583 C C . PHE A 1 78 ? 3.649 12.801 3.067 1.00 85.44 78 PHE A C 1
ATOM 585 O O . PHE A 1 78 ? 2.858 13.199 3.919 1.00 85.44 78 PHE A O 1
ATOM 592 N N . ALA A 1 79 ? 3.358 11.804 2.228 1.00 84.88 79 ALA A N 1
ATOM 593 C CA . ALA A 1 79 ? 2.077 11.099 2.249 1.00 84.88 79 ALA A CA 1
ATOM 594 C C . ALA A 1 79 ? 1.844 10.331 3.565 1.00 84.88 79 ALA A C 1
ATOM 596 O O . ALA A 1 79 ? 0.704 10.236 4.014 1.00 84.88 79 ALA A O 1
ATOM 597 N N . PHE A 1 80 ? 2.911 9.823 4.193 1.00 80.19 80 PHE A N 1
ATOM 598 C CA . PHE A 1 80 ? 2.848 9.104 5.473 1.00 80.19 80 PHE A CA 1
ATOM 599 C C . PHE A 1 80 ? 3.149 9.970 6.706 1.00 80.19 80 PHE A C 1
ATOM 601 O O . PHE A 1 80 ? 2.822 9.575 7.818 1.00 80.19 80 PHE A O 1
ATOM 608 N N . SER A 1 81 ? 3.734 11.161 6.554 1.00 76.25 81 SER A N 1
ATOM 609 C CA . SER A 1 81 ? 4.096 12.032 7.689 1.00 76.25 81 SER A CA 1
ATOM 610 C C . SER A 1 81 ? 2.893 12.690 8.395 1.00 76.25 81 SER A C 1
ATOM 612 O O . SER A 1 81 ? 3.092 13.519 9.283 1.00 76.25 81 SER A O 1
ATOM 614 N N . GLY A 1 82 ? 1.659 12.353 8.017 1.00 58.31 82 GLY A N 1
ATOM 615 C CA . GLY A 1 82 ? 0.431 12.888 8.616 1.00 58.31 82 GLY A CA 1
ATOM 616 C C . GLY A 1 82 ? -0.659 11.848 8.897 1.00 58.31 82 GLY A C 1
ATOM 617 O O . GLY A 1 82 ? -1.779 12.244 9.210 1.00 58.31 82 GLY A O 1
ATOM 618 N N . THR A 1 83 ? -0.352 10.555 8.758 1.00 47.91 83 THR A N 1
ATOM 619 C CA . THR A 1 83 ? -1.210 9.418 9.148 1.00 47.91 83 THR A CA 1
ATOM 620 C C . THR A 1 83 ? -0.751 8.842 10.473 1.00 47.91 83 THR A C 1
ATOM 622 O O . THR A 1 83 ? -1.623 8.556 11.319 1.00 47.91 83 THR A O 1
#

Sequence (83 aa):
FVCNAFSVKLFAETEFWFSSVKIVTIILFIILGGAAMFGLISLNGTADAPMFSNFTGHGGLFPNGFLAVFIAMISVSFAFSGT